Protein AF-A0A7S2V048-F1 (afdb_monomer_lite)

Foldseek 3Di:
DPDPPDPPPPPVVQFPLPLPLPALVVVCQQCLNPDDPHPCPPVLVVLVVLLVLFDPVCSVVSVVLSVLLVVLSVLLNVLNVCLVPVPPCSVRGDRVPDDRPCVSVVSSVVSVVVSVVSVVSNCVRSVVDDD

Sequence (131 aa):
MEAAKTWALFNKTATQVVTCKKTAKNIRQYLGLSGADTPLYKADLLMQKATYRVDPEDLDAYITATEEWSRLISSADSSAYISSVGDYSSFGQFQEGEVDDTSYLENARRDIIYARNALKEICSLLQLLEE

Radius of gyration: 22.46 Å; chains: 1; bounding box: 43×25×83 Å

pLDDT: mean 73.38, std 17.47, range [43.19, 93.38]

Secondary structure (DSSP, 8-state):
--SSSSSSS--TTTT--------HHHHHHHTT-S-TTSTTTTHHHHHHHHGGGS-TTTHHHHHHHHHHHHHHHHHHHHHHHHHHHS-GGGGT---TT----THHHHHHHHHHHHHHHHHHHHHHHTT----

Organism: NCBI:txid94617

Structure (mmCIF, N/CA/C/O backbone):
data_AF-A0A7S2V048-F1
#
_entry.id   AF-A0A7S2V048-F1
#
loop_
_atom_site.group_PDB
_atom_site.id
_atom_site.type_symbol
_atom_site.label_atom_id
_atom_site.label_alt_id
_atom_site.label_comp_id
_atom_site.label_asym_id
_atom_site.label_entity_id
_atom_site.label_seq_id
_atom_site.pdbx_PDB_ins_code
_atom_site.Cartn_x
_atom_site.Cartn_y
_atom_site.Cartn_z
_atom_site.occupancy
_atom_site.B_iso_or_equiv
_atom_site.auth_seq_id
_atom_site.auth_comp_id
_atom_site.auth_asym_id
_atom_site.auth_atom_id
_atom_site.pdbx_PDB_model_num
ATOM 1 N N . MET A 1 1 ? 29.551 -4.525 -62.372 1.00 43.19 1 MET A N 1
ATOM 2 C CA . MET A 1 1 ? 29.409 -3.777 -61.102 1.00 43.19 1 MET A CA 1
ATOM 3 C C . MET A 1 1 ? 27.994 -3.973 -60.551 1.00 43.19 1 MET A C 1
ATOM 5 O O . MET A 1 1 ? 27.255 -3.018 -60.431 1.00 43.19 1 MET A O 1
ATOM 9 N N . GLU A 1 2 ? 27.588 -5.204 -60.232 1.00 43.41 2 GLU A N 1
ATOM 10 C CA . GLU A 1 2 ? 26.204 -5.505 -59.797 1.00 43.41 2 GLU A CA 1
ATOM 11 C C . GLU A 1 2 ? 26.198 -6.703 -58.825 1.00 43.41 2 GLU A C 1
ATOM 13 O O . GLU A 1 2 ? 25.493 -7.684 -59.016 1.00 43.41 2 GLU A O 1
ATOM 18 N N . ALA A 1 3 ? 27.072 -6.692 -57.813 1.00 45.06 3 ALA A N 1
ATOM 19 C CA . ALA A 1 3 ? 27.137 -7.779 -56.822 1.00 45.06 3 ALA A CA 1
ATOM 20 C C . ALA A 1 3 ? 27.350 -7.290 -55.378 1.00 45.06 3 ALA A C 1
ATOM 22 O O . ALA A 1 3 ? 27.715 -8.072 -54.510 1.00 45.06 3 ALA A O 1
ATOM 23 N N . ALA A 1 4 ? 27.134 -5.997 -55.107 1.00 49.44 4 ALA A N 1
ATOM 24 C CA . ALA A 1 4 ? 27.457 -5.391 -53.809 1.00 49.44 4 ALA A CA 1
ATOM 25 C C . ALA A 1 4 ? 26.278 -4.695 -53.103 1.00 49.44 4 ALA A C 1
ATOM 27 O O . ALA A 1 4 ? 26.500 -4.000 -52.118 1.00 49.44 4 ALA A O 1
ATOM 28 N N . LYS A 1 5 ? 25.027 -4.836 -53.572 1.00 47.28 5 LYS A N 1
ATOM 29 C CA . LYS A 1 5 ? 23.896 -4.044 -53.036 1.00 47.28 5 LYS A CA 1
ATOM 30 C C . LYS A 1 5 ? 22.771 -4.811 -52.336 1.00 47.28 5 LYS A C 1
ATOM 32 O O . LYS A 1 5 ? 21.876 -4.168 -51.804 1.00 47.28 5 LYS A O 1
ATOM 37 N N . THR A 1 6 ? 22.799 -6.140 -52.259 1.00 45.69 6 THR A N 1
ATOM 38 C CA . THR A 1 6 ? 21.633 -6.906 -51.761 1.00 45.69 6 THR A CA 1
ATOM 39 C C . THR A 1 6 ? 21.827 -7.631 -50.429 1.00 45.69 6 THR A C 1
ATOM 41 O O . THR A 1 6 ? 20.846 -8.117 -49.879 1.00 45.69 6 THR A O 1
ATOM 44 N N . TRP A 1 7 ? 23.031 -7.649 -49.845 1.00 44.03 7 TRP A N 1
ATOM 45 C CA . TRP A 1 7 ? 23.292 -8.377 -48.587 1.00 44.03 7 TRP A CA 1
ATOM 46 C C . TRP A 1 7 ? 23.302 -7.524 -47.309 1.00 44.03 7 TRP A C 1
ATOM 48 O O . TRP A 1 7 ? 23.356 -8.076 -46.216 1.00 44.03 7 TRP A O 1
ATOM 58 N N . ALA A 1 8 ? 23.198 -6.196 -47.408 1.00 48.38 8 ALA A N 1
ATOM 59 C CA . ALA A 1 8 ? 23.170 -5.319 -46.229 1.00 48.38 8 ALA A CA 1
ATOM 60 C C . ALA A 1 8 ? 21.748 -5.021 -45.706 1.00 48.38 8 ALA A C 1
A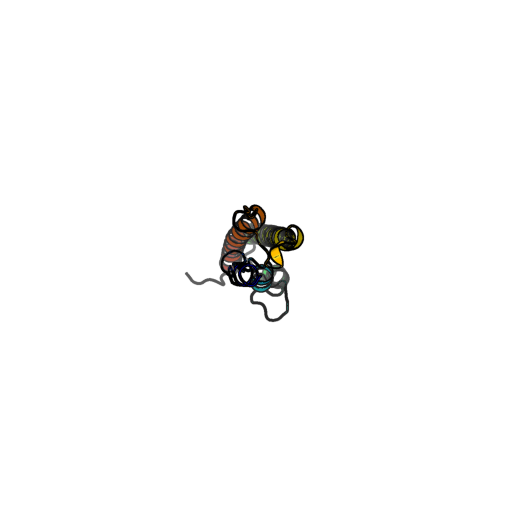TOM 62 O O . ALA A 1 8 ? 21.595 -4.469 -44.623 1.00 48.38 8 ALA A O 1
ATOM 63 N N . LEU A 1 9 ? 20.702 -5.378 -46.464 1.00 49.50 9 LEU A N 1
ATOM 64 C CA . LEU A 1 9 ? 19.310 -4.974 -46.194 1.00 49.50 9 LEU A CA 1
ATOM 65 C C . LEU A 1 9 ? 18.434 -6.072 -45.567 1.00 49.50 9 LEU A C 1
ATOM 67 O O . LEU A 1 9 ? 17.316 -5.790 -45.140 1.00 49.50 9 LEU A O 1
ATOM 71 N N . PHE A 1 10 ? 18.927 -7.313 -45.489 1.00 49.50 10 PHE A N 1
ATOM 72 C CA . PHE A 1 10 ? 18.142 -8.466 -45.022 1.00 49.50 10 PHE A CA 1
ATOM 73 C C . PHE A 1 10 ? 18.662 -9.133 -43.751 1.00 49.50 10 PHE A C 1
ATOM 75 O O . PHE A 1 10 ? 18.063 -10.109 -43.306 1.00 49.50 10 PHE A O 1
ATOM 82 N N . ASN A 1 11 ? 19.684 -8.581 -43.094 1.00 44.69 11 ASN A N 1
ATOM 83 C CA . ASN A 1 11 ? 20.065 -9.037 -41.758 1.00 44.69 11 ASN A CA 1
ATOM 84 C C . ASN A 1 11 ? 19.117 -8.435 -40.697 1.00 44.69 11 ASN A C 1
ATOM 86 O O . ASN A 1 11 ? 19.523 -7.715 -39.793 1.00 44.69 11 ASN A O 1
ATOM 90 N N . LYS A 1 12 ? 17.812 -8.704 -40.848 1.00 49.12 12 LYS A N 1
ATOM 91 C CA . LYS A 1 12 ? 16.732 -8.292 -39.931 1.00 49.12 12 LYS A CA 1
ATOM 92 C C . LYS A 1 12 ? 16.796 -8.990 -38.568 1.00 49.12 12 LYS A C 1
ATOM 94 O O . LYS A 1 12 ? 15.955 -8.724 -37.718 1.00 49.12 12 LYS A O 1
ATOM 99 N N . THR A 1 13 ? 17.757 -9.887 -38.365 1.00 47.66 13 THR A N 1
ATOM 100 C CA . THR A 1 13 ? 17.940 -10.610 -37.104 1.00 47.66 13 THR A CA 1
ATOM 101 C C . THR A 1 13 ? 18.784 -9.812 -36.104 1.00 47.66 13 THR A C 1
ATOM 103 O O . THR A 1 13 ? 18.485 -9.858 -34.923 1.00 47.66 13 THR A O 1
ATOM 106 N N . ALA A 1 14 ? 19.744 -8.992 -36.561 1.00 45.03 14 ALA A N 1
ATOM 107 C CA . ALA A 1 14 ? 20.599 -8.163 -35.690 1.00 45.03 14 ALA A CA 1
ATOM 108 C C . ALA A 1 14 ? 19.913 -6.881 -35.164 1.00 45.03 14 ALA A C 1
ATOM 110 O O . ALA A 1 14 ? 20.482 -6.128 -34.381 1.00 45.03 14 ALA A O 1
ATOM 111 N N . THR A 1 15 ? 18.693 -6.601 -35.626 1.00 45.16 15 THR A N 1
ATOM 112 C CA . THR A 1 15 ? 17.842 -5.490 -35.170 1.00 45.16 15 THR A CA 1
ATOM 113 C C . THR A 1 15 ? 16.474 -5.993 -34.723 1.00 45.16 15 THR A C 1
ATOM 115 O O . THR A 1 15 ? 15.482 -5.262 -34.772 1.00 45.16 15 THR A O 1
ATOM 118 N N . GLN A 1 16 ? 16.392 -7.248 -34.268 1.00 44.78 16 GLN A N 1
ATOM 119 C CA . GLN A 1 16 ? 15.262 -7.655 -33.445 1.00 44.78 16 GLN A CA 1
ATOM 120 C C . GLN A 1 16 ? 15.415 -6.979 -32.090 1.00 44.78 16 GLN A C 1
ATOM 122 O O . GLN A 1 16 ? 15.962 -7.534 -31.144 1.00 44.78 16 GLN A O 1
ATOM 127 N N . VAL A 1 17 ? 14.912 -5.749 -32.006 1.00 46.09 17 VAL A N 1
ATOM 128 C CA . VAL A 1 17 ? 14.568 -5.158 -30.724 1.00 46.09 17 VAL A CA 1
ATOM 129 C C . VAL A 1 17 ? 13.558 -6.103 -30.082 1.00 46.09 17 VAL A C 1
ATOM 131 O O . VAL A 1 17 ? 12.372 -6.105 -30.418 1.00 46.09 17 VAL A O 1
ATOM 134 N N . VAL A 1 18 ? 14.027 -6.919 -29.146 1.00 46.44 18 VAL A N 1
ATOM 135 C CA . VAL A 1 18 ? 13.149 -7.655 -28.250 1.00 46.44 18 VAL A CA 1
ATOM 136 C C . VAL A 1 18 ? 12.519 -6.613 -27.337 1.00 46.44 18 VAL A C 1
ATOM 138 O O . VAL A 1 18 ? 13.103 -6.180 -26.349 1.00 46.44 18 VAL A O 1
ATOM 141 N N . THR A 1 19 ? 11.320 -6.151 -27.689 1.00 45.81 19 THR A N 1
ATOM 142 C CA . THR A 1 19 ? 10.550 -5.231 -26.852 1.00 45.81 19 THR A CA 1
ATOM 143 C C . THR A 1 19 ? 9.968 -5.994 -25.664 1.00 45.81 19 THR A C 1
ATOM 145 O O . THR A 1 19 ? 8.763 -6.242 -25.604 1.00 45.81 19 THR A O 1
ATOM 148 N N . CYS A 1 20 ? 10.801 -6.377 -24.697 1.00 49.69 20 CYS A N 1
ATOM 149 C CA . CYS A 1 20 ? 10.310 -6.679 -23.360 1.00 49.69 20 CYS A CA 1
ATOM 150 C C . CYS A 1 20 ? 9.999 -5.332 -22.701 1.00 49.69 20 CYS A C 1
ATOM 152 O O . CYS A 1 20 ? 10.850 -4.725 -22.059 1.00 49.69 20 CYS A O 1
ATOM 154 N N . LYS A 1 21 ? 8.797 -4.797 -22.953 1.00 53.84 21 LYS A N 1
ATOM 155 C CA . LYS A 1 21 ? 8.350 -3.528 -22.368 1.00 53.84 2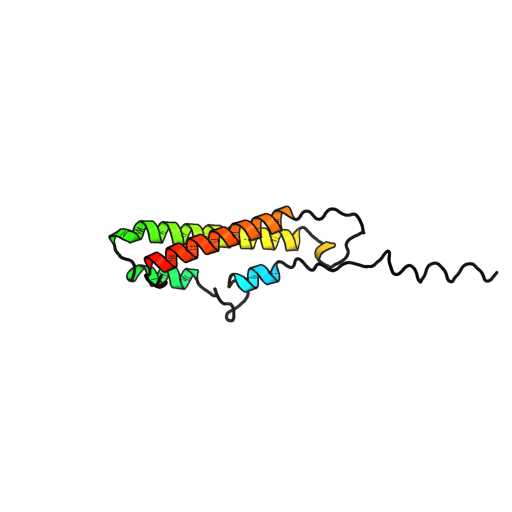1 LYS A CA 1
ATOM 156 C C . LYS A 1 21 ? 8.171 -3.710 -20.858 1.00 53.84 21 LYS A C 1
ATOM 158 O O . LYS A 1 21 ? 7.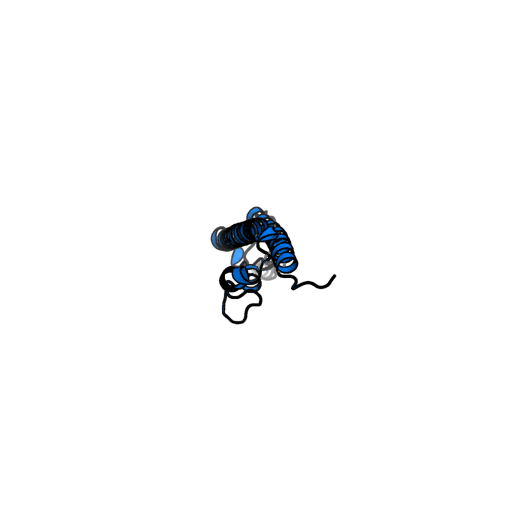068 -3.970 -20.383 1.00 53.84 21 LYS A O 1
ATOM 163 N N . LYS A 1 22 ? 9.255 -3.571 -20.096 1.00 58.50 22 LYS A N 1
ATOM 164 C CA . LYS A 1 22 ? 9.237 -3.471 -18.634 1.00 58.50 22 LYS A CA 1
ATOM 165 C C . LYS A 1 22 ? 8.731 -2.081 -18.246 1.00 58.50 22 LYS A C 1
ATOM 167 O O . LYS A 1 22 ? 9.480 -1.205 -17.841 1.00 58.50 22 LYS A O 1
ATOM 172 N N . THR A 1 23 ? 7.447 -1.824 -18.482 1.00 63.16 23 THR A N 1
ATOM 173 C CA . THR A 1 23 ? 6.883 -0.485 -18.296 1.00 63.16 23 THR A CA 1
ATOM 174 C C . THR A 1 23 ? 6.391 -0.308 -16.864 1.00 63.16 23 THR A C 1
ATOM 176 O O . THR A 1 23 ? 5.465 -0.996 -16.430 1.00 63.16 23 THR A O 1
ATOM 179 N N . ALA A 1 24 ? 6.925 0.701 -16.172 1.00 67.56 24 ALA A N 1
ATOM 180 C CA . ALA A 1 24 ? 6.467 1.144 -14.851 1.00 67.56 24 ALA A CA 1
ATOM 181 C C . ALA A 1 24 ? 4.952 1.419 -14.782 1.00 67.56 24 ALA A C 1
ATOM 183 O O . ALA A 1 24 ? 4.336 1.315 -13.725 1.00 67.56 24 ALA A O 1
ATOM 184 N N . LYS A 1 25 ? 4.323 1.714 -15.928 1.00 72.19 25 LYS A N 1
ATOM 185 C CA . LYS A 1 25 ? 2.879 1.937 -16.064 1.00 72.19 25 LYS A CA 1
ATOM 186 C C . LYS A 1 25 ? 2.037 0.806 -15.467 1.00 72.19 25 LYS A C 1
ATOM 188 O O . LYS A 1 25 ? 1.055 1.092 -14.794 1.00 72.19 25 LYS A O 1
ATOM 193 N N . ASN A 1 26 ? 2.426 -0.454 -15.673 1.00 74.50 26 ASN A N 1
ATOM 194 C CA . ASN A 1 26 ? 1.649 -1.593 -15.177 1.00 74.50 26 ASN A CA 1
ATOM 195 C C . ASN A 1 26 ? 1.635 -1.636 -13.643 1.00 74.50 26 ASN A C 1
ATOM 197 O O . ASN A 1 26 ? 0.593 -1.888 -13.043 1.00 74.50 26 ASN A O 1
ATOM 201 N N . ILE A 1 27 ? 2.773 -1.323 -13.017 1.00 74.19 27 ILE A N 1
ATOM 202 C CA . ILE A 1 27 ? 2.910 -1.244 -11.558 1.00 74.19 27 ILE A CA 1
ATOM 203 C C . ILE A 1 27 ? 2.049 -0.100 -11.019 1.00 74.19 27 ILE A C 1
ATOM 205 O O . ILE A 1 27 ? 1.198 -0.311 -10.159 1.00 74.19 27 ILE A O 1
ATOM 209 N N . ARG A 1 28 ? 2.200 1.102 -11.583 1.00 74.38 28 ARG A N 1
ATOM 210 C CA . ARG A 1 28 ? 1.456 2.296 -11.148 1.00 74.38 28 ARG A CA 1
ATOM 211 C C . ARG A 1 28 ? -0.054 2.165 -11.358 1.00 74.38 28 ARG A C 1
ATOM 213 O O . ARG A 1 28 ? -0.831 2.761 -10.616 1.00 74.38 28 ARG A O 1
ATOM 220 N N . GLN A 1 29 ? -0.483 1.397 -12.359 1.00 78.88 29 GLN A N 1
ATOM 221 C CA . GLN A 1 29 ? -1.893 1.094 -12.588 1.00 78.88 29 GLN A CA 1
ATOM 222 C C . GLN A 1 29 ? -2.437 0.111 -11.544 1.00 78.88 29 GLN A C 1
ATOM 224 O O . GLN A 1 29 ? -3.530 0.328 -11.028 1.00 78.88 29 GLN A 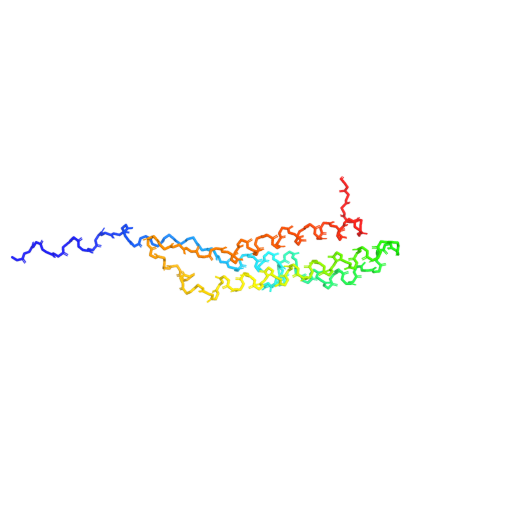O 1
ATOM 229 N N . TYR A 1 30 ? -1.679 -0.932 -11.193 1.00 75.56 30 TYR A N 1
ATOM 230 C CA . TYR A 1 30 ? -2.071 -1.874 -10.139 1.00 75.56 30 TYR A CA 1
ATOM 231 C C . TYR A 1 30 ? -2.154 -1.212 -8.760 1.00 75.56 30 TYR A C 1
ATOM 233 O O . TYR A 1 30 ? -3.085 -1.486 -8.008 1.00 75.56 30 TYR A O 1
ATOM 241 N N . LEU A 1 31 ? -1.219 -0.310 -8.449 1.00 75.25 31 LEU A N 1
ATOM 242 C CA . LEU A 1 31 ? -1.132 0.365 -7.150 1.00 75.25 31 LEU A CA 1
ATOM 243 C C . LEU A 1 31 ? -2.164 1.475 -6.926 1.00 75.25 31 LEU A C 1
ATOM 245 O O . LEU A 1 31 ? -2.124 2.140 -5.899 1.00 75.25 31 LEU A O 1
ATOM 249 N N . GLY A 1 32 ? -3.090 1.710 -7.855 1.00 75.75 32 GLY A N 1
ATOM 250 C CA . GLY A 1 32 ? -4.106 2.737 -7.634 1.00 75.75 32 GLY A CA 1
ATOM 251 C C . GLY A 1 32 ? -3.704 4.152 -8.073 1.00 75.75 32 GLY A C 1
ATOM 252 O O . GLY A 1 32 ? -4.485 5.092 -7.939 1.00 75.75 32 GLY A O 1
ATOM 253 N N . LEU A 1 33 ? -2.473 4.328 -8.567 1.00 75.12 33 LEU A N 1
ATOM 254 C CA . LEU A 1 33 ? -1.828 5.641 -8.710 1.00 75.12 33 LEU A CA 1
ATOM 255 C C . LEU A 1 33 ? -2.138 6.331 -10.046 1.00 75.12 33 LEU A C 1
ATOM 257 O O . LEU A 1 33 ? -1.925 7.531 -10.190 1.00 75.12 33 LEU A O 1
ATOM 261 N N . SER A 1 34 ? -2.628 5.583 -11.041 1.00 71.12 34 SER A N 1
ATOM 262 C CA . SER A 1 34 ? -2.820 6.091 -12.411 1.00 71.12 34 SER A CA 1
ATOM 263 C C . SER A 1 34 ? -4.223 6.632 -12.715 1.00 71.12 34 SER A C 1
ATOM 265 O O . SER A 1 34 ? -4.388 7.317 -13.722 1.00 71.12 34 SER A O 1
ATOM 267 N N . GLY A 1 35 ? -5.244 6.348 -11.898 1.00 72.94 35 GLY A N 1
ATOM 268 C CA . GLY A 1 35 ? -6.607 6.826 -12.165 1.00 72.94 35 GLY A CA 1
ATOM 269 C C . GLY A 1 35 ? -7.692 6.168 -11.313 1.00 72.94 35 GLY A C 1
ATOM 270 O O . GLY A 1 35 ? -7.424 5.215 -10.596 1.00 72.94 35 GLY A O 1
ATOM 271 N N . ALA A 1 36 ? -8.926 6.669 -11.401 1.00 72.19 36 ALA A N 1
ATOM 272 C CA . ALA A 1 36 ? -10.039 6.239 -10.545 1.00 72.19 36 ALA A CA 1
ATOM 273 C C . ALA A 1 36 ? -10.514 4.787 -10.770 1.00 72.19 36 ALA A C 1
ATOM 275 O O . ALA A 1 36 ? -11.008 4.172 -9.835 1.00 72.19 36 ALA A O 1
ATOM 276 N N . ASP A 1 37 ? -10.312 4.229 -11.968 1.00 75.06 37 ASP A N 1
ATOM 277 C CA . ASP A 1 37 ? -10.710 2.855 -12.344 1.00 75.06 37 ASP A CA 1
ATOM 278 C C . ASP A 1 37 ? -9.735 1.765 -11.863 1.00 75.06 37 ASP A C 1
ATOM 280 O O . ASP A 1 37 ? -9.746 0.629 -12.338 1.00 75.06 37 ASP A O 1
ATOM 284 N N . THR A 1 38 ? -8.830 2.102 -10.948 1.00 77.12 38 THR A N 1
ATOM 285 C CA . THR A 1 38 ? -7.791 1.180 -10.484 1.00 77.12 38 THR A CA 1
ATOM 286 C C . THR A 1 38 ? -8.165 0.553 -9.136 1.00 77.12 38 THR A C 1
ATOM 288 O O . THR A 1 38 ? -8.776 1.216 -8.297 1.00 77.12 38 THR A O 1
ATOM 291 N N . PRO A 1 39 ? -7.804 -0.723 -8.891 1.00 73.00 39 PRO A N 1
ATOM 292 C CA . PRO A 1 39 ? -8.317 -1.497 -7.754 1.00 73.00 39 PRO A CA 1
ATOM 293 C C . PRO A 1 39 ? -7.933 -0.929 -6.380 1.00 73.00 39 PRO A C 1
ATOM 295 O O . PRO A 1 39 ? -8.658 -1.139 -5.414 1.00 73.00 39 PRO A O 1
ATOM 298 N N . LEU A 1 40 ? -6.819 -0.197 -6.289 1.00 82.69 40 LEU A N 1
ATOM 299 C CA . LEU A 1 40 ? -6.327 0.426 -5.053 1.00 82.69 40 LEU A CA 1
ATOM 300 C C . LEU A 1 40 ? -6.478 1.954 -5.051 1.00 82.69 40 LEU A C 1
ATOM 302 O O . LEU A 1 40 ? -5.791 2.655 -4.305 1.00 82.69 40 LEU A O 1
ATOM 306 N N . TYR A 1 41 ? -7.359 2.503 -5.891 1.00 82.88 41 TYR A N 1
ATOM 307 C CA . TYR A 1 41 ? -7.560 3.945 -5.957 1.00 82.88 41 TYR A CA 1
ATOM 308 C C . TYR A 1 41 ? -7.973 4.512 -4.591 1.00 82.88 41 TYR A C 1
ATOM 310 O O . TYR A 1 41 ? -9.011 4.153 -4.036 1.00 82.88 41 TYR A O 1
ATOM 318 N N . LYS A 1 42 ? -7.160 5.436 -4.059 1.00 82.75 42 LYS A N 1
ATOM 319 C CA . LYS A 1 42 ? -7.361 6.068 -2.742 1.00 82.75 42 LYS A CA 1
ATOM 320 C C . LYS A 1 42 ? -7.456 5.071 -1.576 1.00 82.75 42 LYS A C 1
ATOM 322 O O . LYS A 1 42 ? -8.127 5.370 -0.585 1.00 82.75 42 LYS A O 1
ATOM 327 N N . ALA A 1 43 ? -6.767 3.931 -1.665 1.00 85.19 43 ALA A N 1
ATOM 328 C CA . ALA A 1 43 ? -6.691 2.958 -0.576 1.00 85.19 43 ALA A CA 1
ATOM 329 C C . ALA A 1 43 ? -6.269 3.611 0.756 1.00 85.19 43 ALA A C 1
ATOM 331 O O . ALA A 1 43 ? -6.926 3.388 1.768 1.00 85.19 43 ALA A O 1
ATOM 332 N N . ASP A 1 44 ? -5.293 4.523 0.738 1.00 84.81 44 ASP A N 1
ATOM 333 C CA . ASP A 1 44 ? -4.823 5.221 1.946 1.00 84.81 44 ASP A CA 1
ATOM 334 C C . ASP A 1 44 ? -5.926 6.047 2.623 1.00 84.81 44 ASP A C 1
ATOM 336 O O . ASP A 1 44 ? -6.075 6.038 3.843 1.00 84.81 44 ASP A O 1
ATOM 340 N N . LEU A 1 45 ? -6.760 6.732 1.833 1.00 86.25 45 LEU A N 1
ATOM 341 C CA . LEU A 1 45 ? -7.879 7.510 2.368 1.00 86.25 45 LEU A CA 1
ATOM 342 C C . LEU A 1 45 ? -8.951 6.593 2.967 1.00 86.25 45 LEU A C 1
ATOM 344 O O . LEU A 1 45 ? -9.601 6.957 3.947 1.00 86.25 45 LEU A O 1
ATOM 348 N N . LEU A 1 46 ? -9.167 5.420 2.367 1.00 86.69 46 LEU A N 1
ATOM 349 C CA . LEU A 1 46 ? -10.083 4.419 2.908 1.00 86.69 46 LEU A CA 1
ATOM 350 C C . LEU A 1 46 ? -9.552 3.845 4.223 1.00 86.69 46 LEU A C 1
ATOM 352 O O . LEU A 1 46 ? -10.327 3.745 5.168 1.00 86.69 46 LEU A O 1
ATOM 356 N N . MET A 1 47 ? -8.253 3.560 4.317 1.00 88.19 47 MET A N 1
ATOM 357 C CA . MET A 1 47 ? -7.607 3.085 5.545 1.00 88.19 47 MET A CA 1
ATOM 358 C C . MET A 1 47 ? -7.680 4.124 6.667 1.00 88.19 47 MET A C 1
ATOM 360 O O . MET A 1 47 ? -8.097 3.801 7.775 1.00 88.19 47 MET A O 1
ATOM 364 N N . GLN A 1 48 ? -7.383 5.393 6.383 1.00 87.50 48 GLN A N 1
ATOM 365 C CA . GLN A 1 48 ? -7.524 6.472 7.370 1.00 87.50 48 GLN A CA 1
ATOM 366 C C . GLN A 1 48 ? -8.962 6.627 7.864 1.00 87.50 48 GLN A C 1
ATOM 368 O O . GLN A 1 48 ? -9.212 6.929 9.028 1.00 87.50 48 GLN A O 1
ATOM 373 N N . LYS A 1 49 ? -9.936 6.428 6.970 1.00 87.94 49 LYS A N 1
ATOM 374 C CA . LYS A 1 49 ? -11.341 6.417 7.366 1.00 87.94 49 LYS A CA 1
ATOM 375 C C . LYS A 1 49 ? -11.682 5.168 8.156 1.00 87.94 49 LYS A C 1
ATOM 377 O O . LYS A 1 49 ? -12.506 5.271 9.039 1.00 87.94 49 LYS A O 1
ATOM 382 N N . ALA A 1 50 ? -11.104 4.010 7.870 1.00 87.69 50 ALA A N 1
ATOM 383 C CA . ALA A 1 50 ? -11.456 2.763 8.539 1.00 87.69 50 ALA A CA 1
ATOM 384 C C . ALA A 1 50 ? -10.958 2.674 9.993 1.00 87.69 50 ALA A C 1
ATOM 386 O O . ALA A 1 50 ? -11.456 1.828 10.728 1.00 87.69 50 ALA A O 1
ATOM 387 N N . THR A 1 51 ? -10.089 3.587 10.443 1.00 87.62 51 THR A N 1
ATOM 388 C CA . THR A 1 51 ? -9.566 3.640 11.820 1.00 87.62 51 THR A CA 1
ATOM 389 C C . THR A 1 51 ? -10.657 3.603 12.898 1.00 87.62 51 THR A C 1
ATOM 391 O O . THR A 1 51 ? -10.448 3.005 13.944 1.00 87.62 51 THR A O 1
ATOM 394 N N . TYR A 1 52 ? -11.851 4.165 12.656 1.00 85.81 52 TYR A N 1
ATOM 395 C CA . TYR A 1 52 ? -12.951 4.120 13.639 1.00 85.81 52 TYR A CA 1
ATOM 396 C C . TYR A 1 52 ? -13.570 2.725 13.839 1.00 85.81 52 TYR A C 1
ATOM 398 O O . TYR A 1 52 ? -14.389 2.558 14.739 1.00 85.81 52 TYR A O 1
ATOM 406 N N . ARG A 1 53 ? -13.264 1.754 12.967 1.00 86.19 53 ARG A N 1
ATOM 407 C CA . ARG A 1 53 ? -13.769 0.371 13.044 1.00 86.19 53 ARG A CA 1
ATOM 408 C C . ARG A 1 53 ? -12.790 -0.593 13.701 1.00 86.19 53 ARG A C 1
ATOM 410 O O . ARG A 1 53 ? -13.156 -1.742 13.906 1.00 86.19 53 ARG A O 1
ATOM 417 N N . VAL A 1 54 ? -11.568 -0.145 13.957 1.00 89.44 54 VAL A N 1
ATOM 418 C CA . VAL A 1 54 ? -10.517 -0.967 14.551 1.00 89.44 54 VAL A CA 1
ATOM 419 C C . VAL A 1 54 ? -10.785 -1.090 16.047 1.00 89.44 54 VAL A C 1
ATOM 421 O O . VAL A 1 54 ? -11.212 -0.120 16.681 1.00 89.44 54 VAL A O 1
ATOM 424 N N . ASP A 1 55 ? -10.548 -2.276 16.599 1.00 89.75 55 ASP A N 1
ATOM 425 C CA . ASP A 1 55 ? -10.582 -2.485 18.043 1.00 89.75 55 ASP A CA 1
ATOM 426 C C . ASP A 1 55 ? -9.543 -1.565 18.723 1.00 89.75 55 ASP A C 1
ATOM 428 O O . ASP A 1 55 ? -8.402 -1.495 18.256 1.00 89.75 55 ASP A O 1
ATOM 432 N N . PRO A 1 56 ? -9.890 -0.831 19.797 1.00 88.75 56 PRO A N 1
ATOM 433 C CA . PRO A 1 56 ? -8.927 -0.025 20.542 1.00 88.75 56 PRO A CA 1
ATOM 434 C C . PRO A 1 56 ? -7.663 -0.775 20.982 1.00 88.75 56 PRO A C 1
ATOM 436 O O . PRO A 1 56 ? -6.614 -0.142 21.082 1.00 88.75 56 PRO A O 1
ATOM 439 N N . GLU A 1 57 ? -7.744 -2.086 21.238 1.00 91.31 57 GLU A N 1
ATOM 440 C CA . GLU A 1 57 ? -6.580 -2.902 21.619 1.00 91.31 57 GLU A CA 1
ATOM 441 C C . GLU A 1 57 ? -5.613 -3.142 20.445 1.00 91.31 57 GLU A C 1
ATOM 443 O O . GLU A 1 57 ? -4.406 -3.263 20.651 1.00 91.31 57 GLU A O 1
ATOM 448 N N . ASP A 1 58 ? -6.125 -3.114 19.213 1.00 90.81 58 ASP A N 1
ATOM 449 C CA . ASP A 1 58 ? -5.381 -3.366 17.974 1.00 90.81 58 ASP A CA 1
ATOM 450 C C . ASP A 1 58 ? -5.013 -2.080 17.209 1.00 90.81 58 ASP A C 1
ATOM 452 O O . ASP A 1 58 ? -4.391 -2.120 16.140 1.00 90.81 58 ASP A O 1
ATOM 456 N N . LEU A 1 59 ? -5.385 -0.911 17.740 1.00 90.38 59 LEU A N 1
ATOM 457 C CA . LEU A 1 59 ? -5.234 0.377 17.063 1.00 90.38 59 LEU A CA 1
ATOM 458 C C . LEU A 1 59 ? -3.772 0.710 16.726 1.00 90.38 59 LEU A C 1
ATOM 460 O O . LEU A 1 59 ? -3.490 1.184 15.625 1.00 90.38 59 LEU A O 1
ATOM 464 N N . ASP A 1 60 ? -2.839 0.434 17.637 1.00 92.50 60 ASP A N 1
ATOM 465 C CA . ASP A 1 60 ? -1.409 0.692 17.418 1.00 92.50 60 ASP A CA 1
ATOM 466 C C . ASP A 1 60 ? -0.830 -0.207 16.314 1.00 92.50 60 ASP A C 1
ATOM 468 O O . ASP A 1 60 ? -0.050 0.252 15.470 1.00 92.50 60 ASP A O 1
ATOM 472 N N . ALA A 1 61 ? -1.249 -1.477 16.275 1.00 91.44 61 ALA A N 1
ATOM 473 C CA . ALA A 1 61 ? -0.861 -2.413 15.222 1.00 91.44 61 ALA A CA 1
ATOM 474 C C . ALA A 1 61 ? -1.418 -1.964 13.865 1.00 91.44 61 ALA A C 1
ATOM 476 O O . ALA A 1 61 ? -0.697 -1.948 12.866 1.00 91.44 61 ALA A O 1
ATOM 477 N N . TYR A 1 62 ? -2.669 -1.499 13.843 1.00 92.50 62 TYR A N 1
ATOM 478 C CA . TYR A 1 62 ? -3.295 -0.954 12.644 1.00 92.50 62 TYR A CA 1
ATOM 479 C C . TYR A 1 62 ? -2.564 0.280 12.119 1.00 92.50 62 TYR A C 1
ATOM 481 O O . TYR A 1 62 ? -2.245 0.347 10.931 1.00 92.50 62 TYR A O 1
ATOM 489 N N . ILE A 1 63 ? -2.253 1.243 12.992 1.00 92.12 63 ILE A N 1
ATOM 490 C CA . ILE A 1 63 ? -1.509 2.449 12.611 1.00 92.12 63 ILE A CA 1
ATOM 491 C C . ILE A 1 63 ? -0.153 2.055 12.021 1.00 92.12 63 ILE A C 1
ATOM 493 O O . ILE A 1 63 ? 0.159 2.464 10.902 1.00 92.12 63 ILE A O 1
ATOM 497 N N . THR A 1 64 ? 0.588 1.178 12.697 1.00 93.38 64 THR A N 1
ATOM 498 C CA . THR A 1 64 ? 1.892 0.686 12.225 1.00 93.38 64 THR A CA 1
ATOM 499 C C . THR A 1 64 ? 1.791 0.045 10.837 1.00 93.38 64 THR A C 1
ATOM 501 O O . THR A 1 64 ? 2.569 0.374 9.940 1.00 93.38 64 THR A O 1
ATOM 504 N N . ALA A 1 65 ? 0.799 -0.822 10.617 1.00 92.12 65 ALA A N 1
ATOM 505 C CA . ALA A 1 65 ? 0.593 -1.478 9.329 1.00 92.12 65 ALA A CA 1
ATOM 506 C C . ALA A 1 65 ? 0.207 -0.478 8.220 1.00 92.12 65 ALA A C 1
ATOM 508 O O . ALA A 1 65 ? 0.687 -0.592 7.090 1.00 92.12 65 ALA A O 1
ATOM 509 N N . THR A 1 66 ? -0.613 0.535 8.530 1.00 92.19 66 THR A N 1
ATOM 510 C CA . THR A 1 66 ? -0.977 1.592 7.566 1.00 92.19 66 THR A CA 1
ATOM 511 C C . THR A 1 66 ? 0.195 2.503 7.200 1.00 92.19 66 THR A C 1
ATOM 513 O O . THR A 1 66 ? 0.336 2.881 6.033 1.00 92.19 66 THR A O 1
ATOM 516 N N . GLU A 1 67 ? 1.069 2.828 8.153 1.00 92.50 67 GLU A N 1
ATOM 517 C CA . GLU A 1 67 ? 2.294 3.590 7.895 1.00 92.50 67 GLU A CA 1
ATOM 518 C C . GLU A 1 67 ? 3.270 2.791 7.028 1.00 92.50 67 GLU A C 1
ATOM 520 O O . GLU A 1 67 ? 3.811 3.314 6.049 1.00 92.50 67 GLU A O 1
ATOM 525 N N . GLU A 1 68 ? 3.440 1.505 7.335 1.00 93.12 68 GLU A N 1
ATOM 526 C CA . GLU A 1 68 ? 4.292 0.600 6.570 1.00 93.12 68 GLU A CA 1
ATOM 527 C C . GLU A 1 68 ? 3.783 0.425 5.133 1.00 93.12 68 GLU A C 1
ATOM 529 O O . GLU A 1 68 ? 4.561 0.529 4.180 1.00 93.12 68 GLU A O 1
ATOM 534 N N . TRP A 1 69 ? 2.469 0.259 4.947 1.00 91.94 69 TRP A N 1
ATOM 535 C CA . TRP A 1 69 ? 1.836 0.261 3.627 1.00 91.94 69 TRP A CA 1
ATOM 536 C C . TRP A 1 69 ? 2.163 1.540 2.840 1.00 91.94 69 TRP A C 1
ATOM 538 O O . TRP A 1 69 ? 2.668 1.463 1.717 1.00 91.94 69 TRP A O 1
ATOM 548 N N . SER A 1 70 ? 1.939 2.714 3.439 1.00 90.94 70 SER A N 1
ATOM 549 C CA . SER A 1 70 ? 2.186 4.015 2.800 1.00 90.94 70 SER A CA 1
ATOM 550 C C . SER A 1 70 ? 3.656 4.193 2.393 1.00 90.94 70 SER A C 1
ATOM 552 O O . SER A 1 70 ? 3.971 4.620 1.271 1.00 90.94 70 SER A O 1
ATOM 554 N N . ARG A 1 71 ? 4.580 3.783 3.271 1.00 93.06 71 ARG A N 1
ATOM 555 C CA . ARG A 1 71 ? 6.025 3.797 3.019 1.00 93.06 71 ARG A CA 1
ATOM 556 C C . ARG A 1 71 ? 6.401 2.901 1.838 1.00 93.06 71 ARG A C 1
ATOM 558 O O . ARG A 1 71 ? 7.154 3.326 0.959 1.00 93.06 71 ARG A O 1
ATOM 565 N N . LEU A 1 72 ? 5.876 1.677 1.799 1.00 91.56 72 LEU A N 1
ATOM 566 C CA . LEU A 1 72 ? 6.178 0.692 0.759 1.00 91.56 72 LEU A CA 1
ATOM 567 C C . LEU A 1 72 ? 5.600 1.085 -0.603 1.00 91.56 72 LEU A C 1
ATOM 569 O O . LEU A 1 72 ? 6.293 0.959 -1.611 1.00 91.56 72 LEU A O 1
ATOM 573 N N . ILE A 1 73 ? 4.380 1.625 -0.647 1.00 90.00 73 ILE A N 1
ATOM 574 C CA . ILE A 1 73 ? 3.772 2.138 -1.884 1.00 90.00 73 ILE A CA 1
ATOM 575 C C . ILE A 1 73 ? 4.571 3.315 -2.446 1.00 90.00 73 ILE A C 1
ATOM 577 O O . ILE A 1 73 ? 4.866 3.340 -3.642 1.00 90.00 73 ILE A O 1
ATOM 581 N N . SER A 1 74 ? 4.987 4.247 -1.587 1.00 89.25 74 SER A N 1
ATOM 582 C CA . SER A 1 74 ? 5.818 5.388 -1.991 1.00 89.25 74 SER A CA 1
ATOM 583 C C . SER A 1 74 ? 7.185 4.940 -2.530 1.00 89.25 74 SER A C 1
ATOM 585 O O . SER A 1 74 ? 7.667 5.467 -3.537 1.00 89.25 74 SER A O 1
ATOM 587 N N . SER A 1 75 ? 7.796 3.932 -1.897 1.00 88.88 75 SER A N 1
ATOM 588 C CA . SER A 1 75 ? 9.058 3.326 -2.346 1.00 88.88 75 SER A CA 1
ATOM 589 C C . SER A 1 75 ? 8.910 2.601 -3.689 1.00 88.88 75 SER A C 1
ATOM 591 O O . SER A 1 75 ? 9.735 2.774 -4.593 1.00 88.88 75 SER A O 1
ATOM 593 N N . ALA A 1 76 ? 7.823 1.845 -3.859 1.00 86.81 76 ALA A N 1
ATOM 594 C CA . ALA A 1 76 ? 7.520 1.130 -5.091 1.00 86.81 76 ALA A CA 1
ATOM 595 C C . ALA A 1 76 ? 7.247 2.086 -6.263 1.00 86.81 76 ALA A C 1
ATOM 597 O O . ALA A 1 76 ? 7.778 1.863 -7.351 1.00 86.81 76 ALA A O 1
ATOM 598 N N . ASP A 1 77 ? 6.480 3.166 -6.053 1.00 85.25 77 ASP A N 1
ATOM 599 C CA . ASP A 1 77 ? 6.234 4.184 -7.087 1.00 85.25 77 ASP A CA 1
ATOM 600 C C . ASP A 1 77 ? 7.530 4.891 -7.485 1.00 85.25 77 ASP A C 1
ATOM 602 O O . ASP A 1 77 ? 7.813 5.038 -8.673 1.00 85.25 77 ASP A O 1
ATOM 606 N N . SER A 1 78 ? 8.362 5.251 -6.504 1.00 85.94 78 SER A N 1
ATOM 607 C CA . SER A 1 78 ? 9.658 5.892 -6.749 1.00 85.94 78 SER A CA 1
ATOM 608 C C . SER A 1 78 ? 10.593 4.987 -7.553 1.00 85.94 78 SER A C 1
ATOM 610 O O . SER A 1 78 ? 11.163 5.416 -8.555 1.00 85.94 78 SER A O 1
ATOM 612 N N . SER A 1 79 ? 10.710 3.715 -7.167 1.00 83.75 79 SER A N 1
ATOM 613 C CA . SER A 1 79 ? 11.554 2.734 -7.859 1.00 83.75 79 SER A CA 1
ATOM 614 C C . SER A 1 79 ? 11.047 2.450 -9.277 1.00 83.75 79 SER A C 1
ATOM 616 O O . SER A 1 79 ? 11.830 2.412 -10.228 1.00 83.75 79 SER A O 1
ATOM 618 N N . ALA A 1 80 ? 9.727 2.334 -9.450 1.00 80.31 80 ALA A N 1
ATOM 619 C CA . ALA A 1 80 ? 9.113 2.189 -10.764 1.00 80.31 80 ALA A CA 1
ATOM 620 C C . ALA A 1 80 ? 9.337 3.444 -11.626 1.00 80.31 80 ALA A C 1
ATOM 622 O O . ALA A 1 80 ? 9.691 3.329 -12.798 1.00 80.31 80 ALA A O 1
ATOM 623 N N . TYR A 1 81 ? 9.211 4.644 -11.062 1.00 78.88 81 TYR A N 1
ATOM 624 C CA . TYR A 1 81 ? 9.492 5.885 -11.778 1.00 78.88 81 TYR A CA 1
ATOM 625 C C . TYR A 1 81 ? 10.959 5.972 -12.217 1.00 78.88 81 TYR A C 1
ATOM 627 O O . TYR A 1 81 ? 11.222 6.236 -13.390 1.00 78.88 81 TYR A O 1
ATOM 635 N N . ILE A 1 82 ? 11.912 5.660 -11.333 1.00 77.62 82 ILE A N 1
ATOM 636 C CA . ILE A 1 82 ? 13.347 5.650 -11.660 1.00 77.62 82 ILE A CA 1
ATOM 637 C C . ILE A 1 82 ? 13.640 4.662 -12.791 1.00 77.62 82 ILE A C 1
ATOM 639 O O . ILE A 1 82 ? 14.304 5.042 -13.753 1.00 77.62 82 ILE A O 1
ATOM 643 N N . SER A 1 83 ? 13.061 3.456 -12.757 1.00 71.56 83 SER A N 1
ATOM 644 C CA . SER A 1 83 ? 13.206 2.489 -13.859 1.00 71.56 83 SER A CA 1
ATOM 645 C C . SER A 1 83 ? 12.659 2.989 -15.202 1.00 71.56 83 SER A C 1
ATOM 647 O O . SER A 1 83 ? 13.079 2.517 -16.249 1.00 71.56 83 SER A O 1
ATOM 649 N N . SER A 1 84 ? 11.735 3.956 -15.192 1.00 66.62 84 SER A N 1
ATOM 650 C CA . SER A 1 84 ? 11.173 4.546 -16.413 1.00 66.62 84 SER A CA 1
ATOM 651 C C . SER A 1 84 ? 11.917 5.784 -16.917 1.00 66.62 84 SER A C 1
ATOM 653 O O . SER A 1 84 ? 11.770 6.138 -18.082 1.00 66.62 84 SER A O 1
ATOM 655 N N . VAL A 1 85 ? 12.689 6.454 -16.054 1.00 63.19 85 VAL A N 1
ATOM 656 C CA . VAL A 1 85 ? 13.399 7.708 -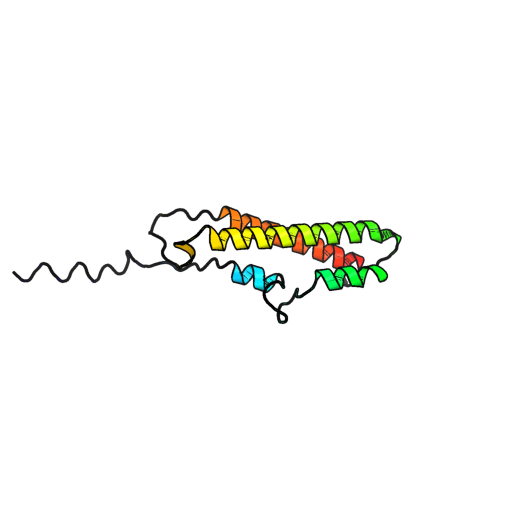16.371 1.00 63.19 85 VAL A CA 1
ATOM 657 C C . VAL A 1 85 ? 14.894 7.487 -16.586 1.00 63.19 85 VAL A C 1
ATOM 659 O O . VAL A 1 85 ? 15.489 8.160 -17.423 1.00 63.19 85 VAL A O 1
ATOM 662 N N . GLY A 1 86 ? 15.502 6.549 -15.855 1.00 52.47 86 GLY A N 1
ATOM 663 C CA . GLY A 1 86 ? 16.917 6.196 -16.003 1.00 52.47 86 GLY A CA 1
ATOM 664 C C . GLY A 1 86 ? 17.225 5.478 -17.315 1.00 52.47 86 GLY A C 1
ATOM 665 O O . GLY A 1 86 ? 18.374 5.452 -17.742 1.00 52.47 86 GLY A O 1
ATOM 666 N N . ASP A 1 87 ? 16.195 4.954 -17.976 1.00 51.47 87 ASP A N 1
ATOM 667 C CA . ASP A 1 87 ? 16.347 4.121 -19.148 1.00 51.47 87 ASP A CA 1
ATOM 668 C C . ASP A 1 87 ? 15.753 4.796 -20.395 1.00 51.47 87 ASP A C 1
ATOM 670 O O . ASP A 1 87 ? 14.586 4.614 -20.739 1.00 51.47 87 ASP A O 1
ATOM 674 N N . TYR A 1 88 ? 16.553 5.591 -21.115 1.00 47.06 88 TYR A N 1
ATOM 675 C CA . TYR A 1 88 ? 16.189 6.035 -22.472 1.00 47.06 88 TYR A CA 1
ATOM 676 C C . TYR A 1 88 ? 16.153 4.852 -23.466 1.00 47.06 88 TYR A C 1
ATOM 678 O O . TYR A 1 88 ? 15.647 5.012 -24.578 1.00 47.06 88 TYR A O 1
ATOM 686 N N . SER A 1 89 ? 16.617 3.655 -23.067 1.00 46.25 89 SER A N 1
ATOM 687 C CA . SER A 1 89 ? 16.414 2.406 -23.813 1.00 46.25 89 SER A CA 1
ATOM 688 C C . SER A 1 89 ? 15.024 1.783 -23.572 1.00 46.25 89 SER A C 1
ATOM 690 O O . SER A 1 89 ? 14.565 0.969 -24.379 1.00 46.25 89 SER A O 1
ATOM 692 N N . SER A 1 90 ? 14.251 2.292 -22.595 1.00 44.41 90 SER A N 1
ATOM 693 C CA . SER A 1 90 ? 12.837 1.933 -22.368 1.00 44.41 90 SER A CA 1
ATOM 694 C C . SER A 1 90 ? 11.901 2.334 -23.521 1.00 44.41 90 SER A C 1
ATOM 696 O O . SER A 1 90 ? 10.764 1.854 -23.607 1.00 44.41 90 SER A O 1
ATOM 698 N N . PHE A 1 91 ? 12.398 3.127 -24.480 1.00 45.34 91 PHE A N 1
ATOM 699 C CA . PHE A 1 91 ? 11.783 3.320 -25.798 1.00 45.34 91 PHE A CA 1
ATOM 700 C C . PHE A 1 91 ? 11.895 2.090 -26.717 1.00 45.34 91 PHE A C 1
ATOM 702 O O . PHE A 1 91 ? 11.426 2.129 -27.855 1.00 45.34 91 PHE A O 1
ATOM 709 N N . GLY A 1 92 ? 12.440 0.975 -26.223 1.00 46.56 92 GLY A N 1
ATOM 710 C CA . GLY A 1 92 ? 12.544 -0.271 -26.963 1.00 46.56 92 GLY A CA 1
ATOM 711 C C . GLY A 1 92 ? 13.609 -0.173 -28.042 1.00 46.56 92 GLY A C 1
ATOM 712 O O . GLY A 1 92 ? 13.315 -0.394 -29.210 1.00 46.56 92 GLY A O 1
ATOM 713 N N . GLN A 1 93 ? 14.838 0.171 -27.668 1.00 45.28 93 GLN A N 1
ATOM 714 C CA . GLN A 1 93 ? 16.013 -0.037 -28.514 1.00 45.28 93 GLN A CA 1
ATOM 715 C C . GLN A 1 93 ? 17.140 -0.561 -27.630 1.00 45.28 93 GLN A C 1
ATOM 717 O O . GLN A 1 93 ? 17.954 0.207 -27.140 1.00 45.28 93 GLN A O 1
ATOM 722 N N . PHE A 1 94 ? 17.150 -1.873 -27.408 1.00 53.16 94 PHE A N 1
ATOM 723 C CA . PHE A 1 94 ? 18.263 -2.555 -26.753 1.00 53.16 94 PHE A CA 1
ATOM 724 C C . PHE A 1 94 ? 19.243 -3.021 -27.830 1.00 53.16 94 PHE A C 1
ATOM 726 O O . PHE A 1 94 ? 18.813 -3.606 -28.832 1.00 53.16 94 PHE A O 1
ATOM 733 N N . GLN A 1 95 ? 20.541 -2.779 -27.640 1.00 50.12 95 GLN A N 1
ATOM 734 C CA . GLN A 1 95 ? 21.554 -3.514 -28.394 1.00 50.12 95 GLN A CA 1
ATOM 735 C C . GLN A 1 95 ? 21.636 -4.944 -27.854 1.00 50.12 95 GLN A C 1
ATOM 737 O O . GLN A 1 95 ? 21.598 -5.181 -26.647 1.00 50.12 95 GLN A O 1
ATOM 742 N N . GLU A 1 96 ? 21.731 -5.919 -28.756 1.00 47.56 96 GLU A N 1
ATOM 743 C CA . GLU A 1 96 ? 21.924 -7.321 -28.393 1.00 47.56 96 GLU A CA 1
ATOM 744 C C . GLU A 1 96 ? 23.225 -7.463 -27.575 1.00 47.56 96 GLU A C 1
ATOM 746 O O . GLU A 1 96 ? 24.315 -7.231 -28.096 1.00 47.56 96 GLU A O 1
ATOM 751 N N . GLY A 1 97 ? 23.107 -7.794 -26.282 1.00 54.47 97 GLY A N 1
ATOM 752 C CA . GLY A 1 97 ? 24.238 -7.948 -25.353 1.00 54.47 97 GLY A CA 1
ATOM 753 C C . GLY A 1 97 ? 24.364 -6.881 -24.256 1.00 54.47 97 GLY A C 1
ATOM 754 O O . GLY A 1 97 ? 25.256 -6.996 -23.417 1.00 54.47 97 GLY A O 1
ATOM 755 N N . GLU A 1 98 ? 23.489 -5.873 -24.223 1.00 56.94 98 GLU A N 1
ATOM 756 C CA . GLU A 1 98 ? 23.461 -4.868 -23.154 1.00 56.94 98 GLU A CA 1
ATOM 757 C C . GLU A 1 98 ? 22.782 -5.423 -21.885 1.00 56.94 98 GLU A C 1
ATOM 759 O O . GLU A 1 98 ? 21.702 -6.018 -21.943 1.00 56.94 98 GLU A O 1
ATOM 764 N N . VAL A 1 99 ? 23.438 -5.277 -20.729 1.00 57.06 99 VAL A N 1
ATOM 765 C CA . VAL A 1 99 ? 22.900 -5.722 -19.435 1.00 57.06 99 VAL A CA 1
ATOM 766 C C . VAL A 1 99 ? 22.024 -4.607 -18.875 1.00 57.06 99 VAL A C 1
ATOM 768 O O . VAL A 1 99 ? 22.529 -3.609 -18.372 1.00 57.06 99 VAL A O 1
ATOM 771 N N . ASP A 1 100 ? 20.713 -4.795 -18.980 1.00 59.91 100 ASP A N 1
ATOM 772 C CA . ASP A 1 100 ? 19.701 -3.926 -18.378 1.00 59.91 100 ASP A CA 1
ATOM 773 C C . ASP A 1 100 ? 19.839 -3.929 -16.841 1.00 59.91 100 ASP A C 1
ATOM 775 O O . ASP A 1 100 ? 19.820 -4.995 -16.212 1.00 59.91 100 ASP A O 1
ATOM 779 N N . ASP A 1 101 ? 19.989 -2.751 -16.227 1.00 64.44 101 ASP A N 1
ATOM 780 C CA . ASP A 1 101 ? 20.020 -2.607 -14.769 1.00 64.44 101 ASP A CA 1
ATOM 781 C C . ASP A 1 101 ? 18.597 -2.726 -14.204 1.00 64.44 101 ASP A C 1
ATOM 783 O O . ASP A 1 101 ? 17.882 -1.754 -13.955 1.00 64.44 101 ASP A O 1
ATOM 787 N N . THR A 1 102 ? 18.171 -3.968 -13.977 1.00 67.94 102 THR A N 1
ATOM 788 C CA . THR A 1 102 ? 16.841 -4.279 -13.441 1.00 67.94 102 THR A CA 1
ATOM 789 C C . THR A 1 102 ? 16.715 -4.063 -11.935 1.00 67.94 102 THR A C 1
ATOM 791 O O . THR A 1 102 ? 15.673 -4.397 -11.366 1.00 67.94 102 THR A O 1
ATOM 794 N N . SER A 1 103 ? 17.742 -3.537 -11.259 1.00 77.00 103 SER A N 1
ATOM 795 C CA . SER A 1 103 ? 17.768 -3.417 -9.796 1.00 77.00 103 SER A CA 1
ATOM 796 C C . SER A 1 103 ? 16.578 -2.619 -9.248 1.00 77.00 103 SER A C 1
ATOM 798 O O . SER A 1 103 ? 15.953 -3.028 -8.268 1.00 77.00 103 SER A O 1
ATOM 800 N N . TYR A 1 104 ? 16.182 -1.538 -9.923 1.00 77.94 104 TYR A N 1
ATOM 801 C CA . TYR A 1 104 ? 15.032 -0.718 -9.534 1.00 77.94 104 TYR A CA 1
ATOM 802 C C . TYR A 1 104 ? 13.686 -1.426 -9.724 1.00 77.94 104 TYR A C 1
ATOM 804 O O . TYR A 1 104 ? 12.793 -1.279 -8.890 1.00 77.94 104 TYR A O 1
ATOM 812 N N . LEU A 1 105 ? 13.533 -2.231 -10.779 1.00 76.62 105 LEU A N 1
ATOM 813 C CA . LEU A 1 105 ? 12.309 -3.006 -11.008 1.00 76.62 105 LEU A CA 1
ATOM 814 C C . LEU A 1 105 ? 12.168 -4.154 -10.008 1.00 76.62 105 LEU A C 1
ATOM 816 O O . LEU A 1 105 ? 11.066 -4.408 -9.523 1.00 76.62 105 LEU A O 1
ATOM 820 N N . GLU A 1 106 ? 13.272 -4.812 -9.658 1.00 82.00 106 GLU A N 1
ATOM 821 C CA . GLU A 1 106 ? 13.276 -5.848 -8.624 1.00 82.00 106 GLU A CA 1
ATOM 822 C C . GLU A 1 106 ? 13.012 -5.258 -7.231 1.00 82.00 106 GLU A C 1
ATOM 824 O O . GLU A 1 106 ? 12.244 -5.831 -6.455 1.00 82.00 106 GLU A O 1
ATOM 829 N N . ASN A 1 107 ? 13.549 -4.071 -6.930 1.00 84.44 107 ASN A N 1
ATOM 830 C CA . ASN A 1 107 ? 13.210 -3.335 -5.710 1.00 84.44 107 ASN A CA 1
ATOM 831 C C . ASN A 1 107 ? 11.721 -2.968 -5.670 1.00 84.44 107 ASN A C 1
ATOM 833 O O . ASN A 1 107 ? 11.052 -3.260 -4.680 1.00 84.44 107 ASN A O 1
ATOM 837 N N . ALA A 1 108 ? 11.173 -2.426 -6.765 1.00 84.00 108 ALA A N 1
ATOM 838 C CA . ALA A 1 108 ? 9.747 -2.126 -6.866 1.00 84.00 108 ALA A CA 1
ATOM 839 C C . ALA A 1 108 ? 8.894 -3.387 -6.658 1.00 84.00 108 ALA A C 1
ATOM 841 O O . ALA A 1 108 ? 7.939 -3.375 -5.885 1.00 84.00 108 ALA A O 1
ATOM 842 N N . ARG A 1 109 ? 9.264 -4.506 -7.293 1.00 84.81 109 ARG A N 1
ATOM 843 C CA . ARG A 1 109 ? 8.595 -5.803 -7.121 1.00 84.81 109 ARG A CA 1
ATOM 844 C C . ARG A 1 109 ? 8.607 -6.252 -5.660 1.00 84.81 109 ARG A C 1
ATOM 846 O O . ARG A 1 109 ? 7.575 -6.685 -5.150 1.00 84.81 109 ARG A O 1
ATOM 853 N N . ARG A 1 110 ? 9.761 -6.183 -4.998 1.00 89.19 110 ARG A N 1
ATOM 854 C CA . ARG A 1 110 ? 9.910 -6.568 -3.591 1.00 89.19 110 ARG A CA 1
ATOM 855 C C . ARG A 1 110 ? 9.024 -5.710 -2.691 1.00 89.19 110 ARG A C 1
ATOM 857 O O . ARG A 1 110 ? 8.299 -6.252 -1.859 1.00 89.19 110 ARG A O 1
ATOM 864 N N . ASP A 1 111 ? 9.042 -4.400 -2.893 1.00 88.81 111 ASP A N 1
ATOM 865 C CA . ASP A 1 111 ? 8.279 -3.463 -2.073 1.00 88.81 111 ASP A CA 1
ATOM 866 C C . ASP A 1 111 ? 6.764 -3.660 -2.266 1.00 88.81 111 ASP A C 1
ATOM 868 O O . ASP A 1 111 ? 6.020 -3.626 -1.291 1.00 88.81 111 ASP A O 1
ATOM 872 N N . ILE A 1 112 ? 6.304 -4.010 -3.475 1.00 88.62 112 ILE A N 1
ATOM 873 C CA . ILE A 1 112 ? 4.901 -4.394 -3.737 1.00 88.62 112 ILE A CA 1
ATOM 874 C C . ILE A 1 112 ? 4.505 -5.665 -2.972 1.00 88.62 112 ILE A C 1
ATOM 876 O O . ILE A 1 112 ? 3.391 -5.756 -2.454 1.00 88.62 112 ILE A O 1
ATOM 880 N N . ILE A 1 113 ? 5.390 -6.664 -2.897 1.00 89.88 113 ILE A N 1
ATOM 881 C CA . ILE A 1 113 ? 5.119 -7.906 -2.155 1.00 89.88 113 ILE A CA 1
ATOM 882 C C . ILE A 1 113 ? 4.960 -7.609 -0.662 1.00 89.88 113 ILE A C 1
ATOM 884 O O . ILE A 1 113 ? 4.041 -8.138 -0.034 1.00 89.88 113 ILE A O 1
ATOM 888 N N . TYR A 1 114 ? 5.821 -6.759 -0.103 1.00 91.38 114 TYR A N 1
ATOM 889 C CA . TYR A 1 114 ? 5.694 -6.337 1.289 1.00 91.38 114 TYR A CA 1
ATOM 890 C C . TYR A 1 114 ? 4.453 -5.479 1.512 1.00 91.38 114 TYR A C 1
ATOM 892 O O . TYR A 1 114 ? 3.739 -5.711 2.484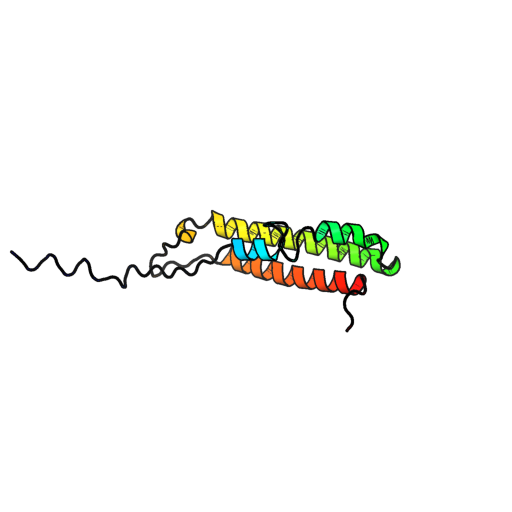 1.00 91.38 114 TYR A O 1
ATOM 900 N N . ALA A 1 115 ? 4.129 -4.581 0.577 1.00 89.88 115 ALA A N 1
ATOM 901 C CA . ALA A 1 115 ? 2.920 -3.774 0.650 1.00 89.88 115 ALA A CA 1
ATOM 902 C C . ALA A 1 115 ? 1.691 -4.691 0.716 1.00 89.88 115 ALA A C 1
ATOM 904 O O . ALA A 1 115 ? 0.862 -4.566 1.608 1.00 89.88 115 ALA A O 1
ATOM 905 N N . ARG A 1 116 ? 1.602 -5.710 -0.146 1.00 90.31 116 ARG A N 1
ATOM 906 C CA . ARG A 1 116 ? 0.516 -6.703 -0.094 1.00 90.31 116 ARG A CA 1
ATOM 907 C C . ARG A 1 116 ? 0.401 -7.381 1.277 1.00 90.31 116 ARG A C 1
ATOM 909 O O . ARG A 1 116 ? -0.710 -7.648 1.723 1.00 90.31 116 ARG A O 1
ATOM 916 N N . ASN A 1 117 ? 1.521 -7.694 1.927 1.00 91.38 117 ASN A N 1
ATOM 917 C CA . ASN A 1 117 ? 1.496 -8.319 3.248 1.00 91.38 117 ASN A CA 1
ATOM 918 C C . ASN A 1 117 ? 0.975 -7.343 4.318 1.00 91.38 117 ASN A C 1
ATOM 920 O O . ASN A 1 117 ? 0.108 -7.736 5.092 1.00 91.38 117 ASN A O 1
ATOM 924 N N . ALA A 1 118 ? 1.412 -6.080 4.294 1.00 90.44 118 ALA A N 1
ATOM 925 C CA . ALA A 1 118 ? 0.877 -5.030 5.166 1.00 90.44 118 ALA A CA 1
ATOM 926 C C . ALA A 1 118 ? -0.628 -4.805 4.924 1.00 90.44 118 ALA A C 1
ATOM 928 O O . ALA A 1 118 ? -1.408 -4.713 5.864 1.00 90.44 118 ALA A O 1
ATOM 929 N N . LEU A 1 119 ? -1.075 -4.819 3.663 1.00 89.94 119 LEU A N 1
ATOM 930 C CA . LEU A 1 119 ? -2.497 -4.734 3.321 1.00 89.94 119 LEU A CA 1
ATOM 931 C C . LEU A 1 119 ? -3.297 -5.916 3.873 1.00 89.94 119 LEU A C 1
ATOM 933 O O . LEU A 1 119 ? -4.411 -5.730 4.352 1.00 89.94 119 LEU A O 1
ATOM 937 N N . LYS A 1 120 ? -2.738 -7.130 3.817 1.00 91.62 120 LYS A N 1
ATOM 938 C CA . LYS A 1 120 ? -3.375 -8.316 4.398 1.00 91.62 120 LYS A CA 1
ATOM 939 C C . LYS A 1 120 ? -3.566 -8.145 5.905 1.00 91.62 120 LYS A C 1
ATOM 941 O O . LYS A 1 120 ? -4.648 -8.431 6.399 1.00 91.62 120 LYS A O 1
ATOM 946 N N . GLU A 1 121 ? -2.547 -7.651 6.601 1.00 91.19 121 GLU A N 1
ATOM 947 C CA . GLU A 1 121 ? -2.604 -7.362 8.036 1.00 91.19 121 GLU A CA 1
ATOM 948 C C . GLU A 1 121 ? -3.672 -6.307 8.358 1.00 91.19 121 GLU A C 1
ATOM 950 O O . GLU A 1 121 ? -4.552 -6.565 9.174 1.00 91.19 121 GLU A O 1
ATOM 955 N N . ILE A 1 122 ? -3.698 -5.189 7.624 1.00 90.12 122 ILE A N 1
ATOM 956 C CA . ILE A 1 122 ? -4.746 -4.158 7.723 1.00 90.12 122 ILE A CA 1
ATOM 957 C C . ILE A 1 122 ? -6.144 -4.772 7.548 1.00 90.12 122 ILE A C 1
ATOM 959 O O . ILE A 1 122 ? -7.055 -4.482 8.323 1.00 90.12 122 ILE A O 1
ATOM 963 N N . CYS A 1 123 ? -6.339 -5.631 6.543 1.00 89.88 123 CYS A N 1
ATOM 964 C CA . CYS A 1 123 ? -7.624 -6.288 6.308 1.00 89.88 123 CYS A CA 1
ATOM 965 C C . CYS A 1 123 ? -8.005 -7.270 7.424 1.00 89.88 123 CYS A C 1
ATOM 967 O O . CYS A 1 123 ? -9.189 -7.375 7.742 1.00 89.88 123 CYS A O 1
ATOM 969 N N . SER A 1 124 ? -7.035 -7.967 8.019 1.00 90.25 124 SER A N 1
ATOM 970 C CA . SER A 1 124 ? -7.259 -8.848 9.169 1.00 90.25 124 SER A CA 1
ATOM 971 C C . SER A 1 124 ? -7.670 -8.061 10.416 1.00 90.25 124 SER A C 1
ATOM 973 O O . SER A 1 124 ? -8.650 -8.430 11.055 1.00 90.25 124 SER A O 1
ATOM 975 N N . LEU A 1 125 ? -7.009 -6.935 10.707 1.00 88.69 125 LEU A N 1
ATOM 976 C CA . LEU A 1 125 ? -7.356 -6.048 11.830 1.00 88.69 125 LEU A CA 1
ATOM 977 C C . LEU A 1 125 ? -8.732 -5.384 11.659 1.00 88.69 125 LEU A C 1
ATOM 979 O O . LEU A 1 125 ? -9.420 -5.092 12.630 1.00 88.69 125 LEU A O 1
ATOM 983 N N . LEU A 1 126 ? -9.165 -5.177 10.412 1.00 87.19 126 LEU A N 1
ATOM 984 C CA . LEU A 1 126 ? -10.511 -4.697 10.084 1.00 87.19 126 LEU A CA 1
ATOM 985 C C . LEU A 1 126 ? -11.562 -5.814 9.991 1.00 87.19 126 LEU A C 1
ATOM 987 O O . LEU A 1 126 ? -12.707 -5.521 9.643 1.00 87.19 126 LEU A O 1
ATOM 991 N N . GLN A 1 127 ? -11.184 -7.072 10.251 1.00 85.69 127 GLN A N 1
ATOM 992 C CA . GLN A 1 127 ? -12.056 -8.248 10.142 1.00 85.69 127 GLN A CA 1
ATOM 993 C C . GLN A 1 127 ? -12.720 -8.386 8.754 1.00 85.69 127 GLN A C 1
ATOM 995 O O . GLN A 1 127 ? -13.849 -8.848 8.624 1.00 85.69 127 GLN A O 1
ATOM 1000 N N . LEU A 1 128 ? -12.025 -7.956 7.694 1.00 80.69 128 LEU A N 1
ATOM 1001 C CA . LEU A 1 128 ? -12.508 -8.015 6.305 1.00 80.69 128 LEU A CA 1
ATOM 1002 C C . LEU A 1 128 ? -12.132 -9.318 5.589 1.00 80.69 128 LEU A C 1
ATOM 1004 O O . LEU A 1 128 ? -12.625 -9.578 4.492 1.00 80.69 128 LEU A O 1
ATOM 1008 N N . LEU A 1 129 ? -11.233 -10.103 6.178 1.00 73.44 129 LEU A N 1
ATOM 1009 C CA . LEU A 1 129 ? -10.847 -11.422 5.695 1.00 73.44 129 LEU A CA 1
ATOM 1010 C C . LEU A 1 129 ? -11.430 -12.462 6.653 1.00 73.44 129 LEU A C 1
ATOM 1012 O O . LEU A 1 129 ? -10.965 -12.576 7.784 1.00 73.44 129 LEU A O 1
ATOM 1016 N N . GLU A 1 130 ? -12.446 -13.193 6.197 1.00 56.84 130 GLU A N 1
ATOM 1017 C CA . GLU A 1 130 ? -12.795 -14.487 6.789 1.00 56.84 130 GLU A CA 1
ATOM 1018 C C . GLU A 1 130 ? -11.697 -15.493 6.392 1.00 56.84 130 GLU A C 1
ATOM 1020 O O . GLU A 1 130 ? -11.212 -15.450 5.256 1.00 56.84 130 GLU A O 1
ATOM 1025 N N . GLU A 1 131 ? -11.252 -16.322 7.344 1.00 49.81 131 GLU A N 1
ATOM 1026 C CA . GLU A 1 131 ? -10.248 -17.382 7.122 1.00 49.81 131 GLU A CA 1
ATOM 1027 C C . GLU A 1 131 ? -10.651 -18.389 6.036 1.00 49.81 131 GLU A C 1
ATOM 1029 O O . GLU A 1 131 ? -11.827 -18.823 6.012 1.00 49.81 131 GLU A O 1
#